Protein AF-A0A182PSW9-F1 (afdb_monomer)

InterPro domains:
  IPR003228 Transcription initiation factor TFIID subunit 12 domain [PF03847] (53-120)
  IPR003228 Transcription initiation factor TFIID subunit 12 domain [cd07981] (50-122)
  IPR009072 Histone-fold [G3DSA:1.10.20.10] (47-122)
  IPR009072 Histone-fold [SSF47113] (50-122)
  IPR037794 Transcription initiation factor TFIID subunit 12 [PTHR12264] (3-152)

Organism: NCBI:txid199890

Solvent-accessible surface area (backbone atoms only — not comparable to full-atom values): 10752 Å² total; per-residue (Å²): 143,83,89,80,89,90,83,88,88,91,87,82,88,83,87,88,86,83,85,88,86,88,83,91,79,90,87,89,82,84,88,87,90,80,89,81,91,84,75,93,84,73,94,78,69,80,80,82,70,66,86,68,49,74,71,58,52,54,52,54,44,41,76,75,40,76,86,69,80,81,53,72,72,54,51,53,50,52,45,50,53,51,52,54,50,50,53,53,47,53,52,51,14,48,52,46,18,51,74,73,72,40,99,57,75,50,72,67,30,44,49,52,47,34,43,72,76,66,69,44,81,64,87,95,58,74,92,73,86,87,75,78,86,66,70,74,80,74,47,71,68,56,53,52,52,53,52,52,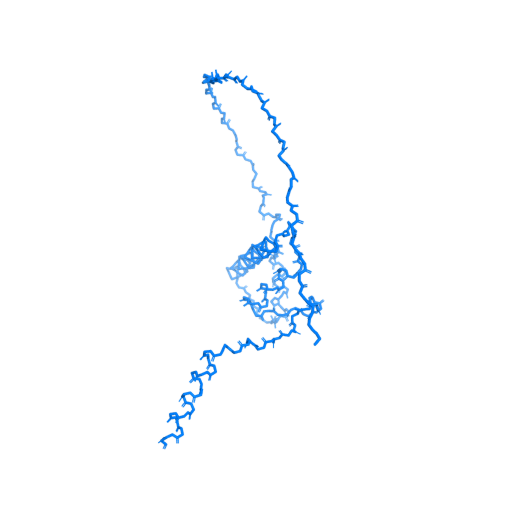52,54,53,56,62,73,74,109

pLDDT: mean 73.69, std 23.01, range [34.03, 96.94]

Secondary structure (DSSP, 8-state):
--------------------------------------------STTSS-SS-HHHHHHHHHHH-TT----HHHHHHHHHHHHHHHHHHHHHHHHHHHHTT-SS--HHHHHHHHHHHS----TTS--SS----------HHHHHHHHHHHHHHTT-

Foldseek 3Di:
DDDDDDDDDDDDDDDDDDDDDDDDDDDDDDDDDDDDDDDDDDPDDPPPPQPDDLVNVLVVVCVVPVPDDDDPVVSVVVSVVVSVVVVVLVVQQCVVCVVVVHNDRDQVSSQVCCCPPVVDHDPPPCPPDDDDPPPPPQDPVNVVVVVVVVVVVVVD

Sequence (156 aa):
MASPSQSSPATAVTANAVGGSSGTKVSTGGSSSAGTTSSSGGSGTDSATQLLTKPRLQELVREIDPTEQLDEEVEELLLQIADDFVENTVNAACLLAKHRKVPKVEVRDVQLHLERNWNMWIPGFGTDELRPYKRATVTEAHKQRLALIRKAIKKY

Nearest PDB structures (foldseek):
  7edx-assembly1_l  TM=8.316E-01  e=2.667E-11  Homo sapiens
  1h3o-assembly2_D  TM=9.848E-01  e=3.994E-08  Homo sapiens
  8xjv-assembly1_v  TM=7.157E-01  e=1.213E-02  Xenopus laevis
  8yti-assembly1_K  TM=7.800E-01  e=4.234E-02  Homo sapiens
  7pj1-assembly1_B  TM=4.875E-01  e=8.338E-03  Drosophila melanogaster

Mean predicted aligned error: 18.35 Å

Structure (mmCIF, N/CA/C/O backbone):
data_AF-A0A182PSW9-F1
#
_entry.id   AF-A0A182PSW9-F1
#
loop_
_atom_site.group_PDB
_atom_site.id
_atom_site.type_symbol
_atom_site.label_atom_id
_atom_site.label_alt_id
_atom_site.label_comp_id
_atom_site.label_asym_id
_atom_site.label_entity_id
_atom_site.label_seq_id
_atom_site.pdbx_PDB_ins_code
_atom_site.Cartn_x
_atom_site.Cartn_y
_atom_site.Cartn_z
_atom_site.occupancy
_atom_site.B_iso_or_equiv
_atom_site.auth_seq_id
_atom_site.auth_comp_id
_atom_site.auth_asym_id
_atom_site.auth_atom_id
_atom_site.pdbx_PDB_model_num
ATOM 1 N N . MET A 1 1 ? 45.448 -28.411 -43.962 1.00 48.31 1 MET A N 1
ATOM 2 C CA . MET A 1 1 ? 44.632 -27.681 -44.954 1.00 48.31 1 MET A CA 1
ATOM 3 C C . MET A 1 1 ? 44.164 -26.401 -44.280 1.00 48.31 1 MET A C 1
ATOM 5 O O . MET A 1 1 ? 43.136 -26.400 -43.622 1.00 48.31 1 MET A O 1
ATOM 9 N N . ALA A 1 2 ? 45.012 -25.375 -44.307 1.00 41.59 2 ALA A N 1
ATOM 10 C CA . ALA A 1 2 ? 44.784 -24.078 -43.680 1.00 41.59 2 ALA A CA 1
ATOM 11 C C . ALA A 1 2 ? 45.055 -23.018 -44.751 1.00 41.59 2 ALA A C 1
ATOM 13 O O . ALA A 1 2 ? 46.139 -23.016 -45.333 1.00 41.59 2 ALA A O 1
ATOM 14 N N . SER A 1 3 ? 44.063 -22.179 -45.034 1.00 56.81 3 SER A N 1
ATOM 15 C CA . SER A 1 3 ? 44.170 -21.059 -45.973 1.00 56.81 3 SER A CA 1
ATOM 16 C C . SER A 1 3 ? 44.406 -19.760 -45.197 1.00 56.81 3 SER A C 1
ATOM 18 O O . SER A 1 3 ? 43.649 -19.489 -44.263 1.00 56.81 3 SER A O 1
ATOM 20 N N . PRO A 1 4 ? 45.409 -18.944 -45.567 1.00 57.56 4 PRO A N 1
ATOM 21 C CA . PRO A 1 4 ? 45.551 -17.565 -45.107 1.00 57.56 4 PRO A CA 1
ATOM 22 C C . PRO A 1 4 ? 45.353 -16.534 -46.242 1.00 57.56 4 PRO A C 1
ATOM 24 O O . PRO A 1 4 ? 45.399 -16.887 -47.420 1.00 57.56 4 PRO A O 1
ATOM 27 N N . SER A 1 5 ? 45.268 -15.250 -45.847 1.00 47.19 5 SER A N 1
ATOM 28 C CA . SER A 1 5 ? 45.390 -13.999 -46.644 1.00 47.19 5 SER A CA 1
ATOM 29 C C . SER A 1 5 ? 44.123 -13.568 -47.428 1.00 47.19 5 SER A C 1
ATOM 31 O O . SER A 1 5 ? 43.419 -14.416 -47.953 1.00 47.19 5 SER A O 1
ATOM 33 N N . GLN A 1 6 ? 43.691 -12.297 -47.510 1.00 51.03 6 GLN A N 1
ATOM 34 C CA . GLN A 1 6 ? 44.403 -11.013 -47.632 1.00 51.03 6 GLN A CA 1
ATOM 35 C C . GLN A 1 6 ? 43.590 -9.798 -47.111 1.00 51.03 6 GLN A C 1
ATOM 37 O O . GLN A 1 6 ? 42.405 -9.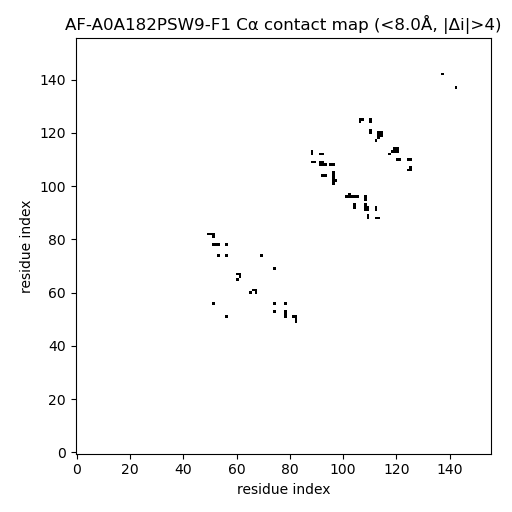886 -46.803 1.00 51.03 6 GLN A O 1
ATOM 42 N N . SER A 1 7 ? 44.286 -8.663 -47.037 1.00 49.28 7 SER A N 1
ATOM 43 C CA . SER A 1 7 ? 43.971 -7.355 -46.449 1.00 49.28 7 SER A CA 1
ATOM 44 C C . SER A 1 7 ? 43.750 -6.219 -47.476 1.00 49.28 7 SER A C 1
ATOM 46 O O . SER A 1 7 ? 44.320 -6.286 -48.563 1.00 49.28 7 SER A O 1
ATOM 48 N N . SER A 1 8 ? 43.102 -5.124 -47.013 1.00 44.84 8 SER A N 1
ATOM 49 C CA . SER A 1 8 ? 43.182 -3.694 -47.456 1.00 44.84 8 SER A CA 1
ATOM 50 C C . SER A 1 8 ? 42.263 -3.206 -48.606 1.00 44.84 8 SER A C 1
ATOM 52 O O . SER A 1 8 ? 41.811 -4.050 -49.375 1.00 44.84 8 SER A O 1
ATOM 54 N N . PRO A 1 9 ? 42.035 -1.873 -48.822 1.00 53.41 9 PRO A N 1
ATOM 55 C CA . PRO A 1 9 ? 42.355 -0.650 -48.042 1.00 53.41 9 PRO A CA 1
ATOM 56 C C . PRO A 1 9 ? 41.179 0.371 -47.875 1.00 53.41 9 PRO A C 1
ATOM 58 O O . PRO A 1 9 ? 40.050 0.150 -48.302 1.00 53.41 9 PRO A O 1
ATOM 61 N N . ALA A 1 10 ? 41.491 1.511 -47.240 1.00 44.88 10 ALA A N 1
ATOM 62 C CA . ALA A 1 10 ? 40.655 2.684 -46.950 1.00 44.88 10 ALA A CA 1
ATOM 63 C C . ALA A 1 10 ? 40.582 3.745 -48.077 1.00 44.88 10 ALA A C 1
ATOM 65 O O . ALA A 1 10 ? 41.504 3.856 -48.882 1.00 44.88 10 ALA A O 1
ATOM 66 N N . THR A 1 11 ? 39.531 4.583 -48.073 1.00 41.97 11 THR A N 1
ATOM 67 C CA . THR A 1 11 ? 39.411 5.972 -48.614 1.00 41.97 11 THR A CA 1
ATOM 68 C C . THR A 1 11 ? 37.965 6.453 -48.331 1.00 41.97 11 THR A C 1
ATOM 70 O O . THR A 1 11 ? 37.082 5.616 -48.224 1.00 41.97 11 THR A O 1
ATOM 73 N N . ALA A 1 12 ? 37.575 7.717 -48.147 1.00 43.22 12 ALA A N 1
ATOM 74 C CA . ALA A 1 12 ? 38.214 9.018 -48.260 1.00 43.22 12 ALA A CA 1
ATOM 75 C C . ALA A 1 12 ? 37.461 10.056 -47.390 1.00 43.22 12 ALA A C 1
ATOM 77 O O . ALA A 1 12 ? 36.311 9.875 -46.995 1.00 43.22 12 ALA A O 1
ATOM 78 N N . VAL A 1 13 ? 38.166 11.154 -47.137 1.00 42.97 13 VAL A N 1
ATOM 79 C CA . VAL A 1 13 ? 37.775 12.406 -46.478 1.00 42.97 13 VAL A CA 1
ATOM 80 C C . VAL A 1 13 ? 36.728 13.179 -47.294 1.00 42.97 13 VAL A C 1
ATOM 82 O O . VAL A 1 13 ? 36.801 13.207 -48.518 1.00 42.97 13 VAL A O 1
ATOM 85 N N . THR A 1 14 ? 35.832 13.921 -46.636 1.00 44.06 14 THR A N 1
ATOM 86 C CA . THR A 1 14 ? 35.290 15.173 -47.199 1.00 44.06 14 THR A CA 1
ATOM 87 C C . THR A 1 14 ? 35.094 16.196 -46.083 1.00 44.06 14 THR A C 1
ATOM 89 O O . THR A 1 14 ? 34.387 15.959 -45.108 1.00 44.06 14 THR A O 1
ATOM 92 N N . ALA A 1 15 ? 35.780 17.324 -46.241 1.00 40.41 15 ALA A N 1
ATOM 93 C CA . ALA A 1 15 ? 35.641 18.537 -45.458 1.00 40.41 15 ALA A CA 1
ATOM 94 C C . ALA A 1 15 ? 34.547 19.426 -46.065 1.00 40.41 15 ALA A C 1
ATOM 96 O O . ALA A 1 15 ? 34.389 19.443 -47.284 1.00 40.41 15 ALA A O 1
ATOM 97 N N . ASN A 1 16 ? 33.885 20.243 -45.245 1.00 45.59 16 ASN A N 1
ATOM 98 C CA . ASN A 1 16 ? 33.504 21.579 -45.691 1.00 45.59 16 ASN A CA 1
ATOM 99 C C . ASN A 1 16 ? 33.454 22.562 -44.514 1.00 45.59 16 ASN A C 1
ATOM 101 O O . ASN A 1 16 ? 32.940 22.249 -43.442 1.00 45.59 16 ASN A O 1
ATOM 105 N N . ALA A 1 17 ? 34.026 23.739 -44.745 1.00 40.22 17 ALA A N 1
ATOM 106 C CA . ALA A 1 17 ? 34.121 24.871 -43.835 1.00 40.22 17 ALA A CA 1
ATOM 107 C C . ALA A 1 17 ? 33.144 25.980 -44.268 1.00 40.22 17 ALA A C 1
ATOM 109 O O . ALA A 1 17 ? 32.851 26.080 -45.455 1.00 40.22 17 ALA A O 1
ATOM 110 N N . VAL A 1 18 ? 32.707 26.839 -43.333 1.00 37.62 18 VAL A N 1
ATOM 111 C CA . VAL A 1 18 ? 32.986 28.300 -43.305 1.00 37.62 18 VAL A CA 1
ATOM 112 C C . VAL A 1 18 ? 31.929 29.102 -42.512 1.00 37.62 18 VAL A C 1
ATOM 114 O O . VAL A 1 18 ? 30.736 28.884 -42.683 1.00 37.62 18 VAL A O 1
ATOM 117 N N . GLY A 1 19 ? 32.416 30.067 -41.709 1.00 34.03 19 GLY A N 1
ATOM 118 C CA . GLY A 1 19 ? 31.777 31.349 -41.330 1.00 34.03 19 GLY A CA 1
ATOM 119 C C . GLY A 1 19 ? 30.643 31.285 -40.292 1.00 34.03 19 GLY A C 1
ATOM 120 O O . GLY A 1 19 ? 29.658 30.602 -40.501 1.00 34.03 19 GLY A O 1
ATOM 121 N N . GLY A 1 20 ? 30.651 31.951 -39.134 1.00 34.56 20 GLY A N 1
ATOM 122 C CA . GLY A 1 20 ? 31.329 33.170 -38.693 1.00 34.56 20 GLY A CA 1
ATOM 123 C C . GLY A 1 20 ? 30.301 34.299 -38.529 1.00 34.56 20 GLY A C 1
ATOM 124 O O . GLY A 1 20 ? 29.842 34.814 -39.537 1.00 34.56 20 GLY A O 1
ATOM 125 N N . SER A 1 21 ? 29.939 34.679 -37.294 1.00 39.44 21 SER A N 1
ATOM 126 C CA . SER A 1 21 ? 29.786 36.083 -36.861 1.00 39.44 21 SER A CA 1
ATOM 127 C C . SER A 1 21 ? 29.315 36.200 -35.402 1.00 39.44 21 SER A C 1
ATOM 129 O O . SER A 1 21 ? 28.401 35.524 -34.940 1.00 39.44 21 SER A O 1
ATOM 131 N N . SER A 1 22 ? 29.995 37.114 -34.722 1.00 39.62 22 SER A N 1
ATOM 132 C CA . SER A 1 22 ? 29.761 37.798 -33.451 1.00 39.62 22 SER A CA 1
ATOM 133 C C . SER A 1 22 ? 28.364 38.396 -33.235 1.00 39.62 22 SER A C 1
ATOM 135 O O . SER A 1 22 ? 27.751 38.898 -34.174 1.00 39.62 22 SER A O 1
ATOM 137 N N . GLY A 1 23 ? 27.944 38.507 -31.966 1.00 35.84 23 GLY A N 1
ATOM 138 C CA . GLY A 1 23 ? 26.825 39.372 -31.576 1.00 35.84 23 GLY A CA 1
ATOM 139 C C . GLY A 1 23 ? 26.354 39.213 -30.129 1.00 35.84 23 GLY A C 1
ATOM 140 O O . GLY A 1 23 ? 25.313 38.622 -29.874 1.00 35.84 23 GLY A O 1
ATOM 141 N N . THR A 1 24 ? 27.102 39.761 -29.174 1.00 38.50 24 THR A N 1
ATOM 142 C CA . THR A 1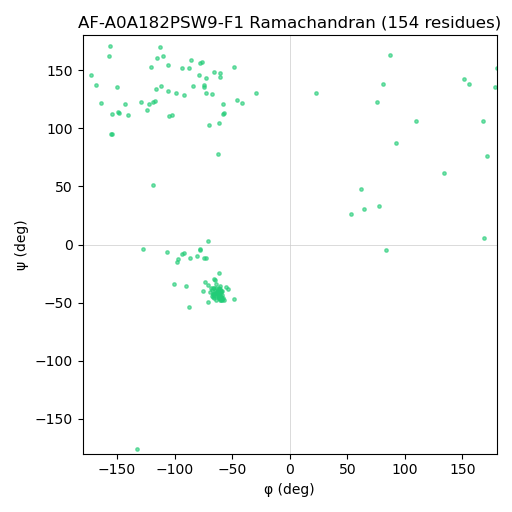 24 ? 26.643 40.041 -27.807 1.00 38.50 24 THR A CA 1
ATOM 143 C C . THR A 1 24 ? 25.578 41.143 -27.816 1.00 38.50 24 THR A C 1
ATOM 145 O O . THR A 1 24 ? 25.848 42.219 -28.339 1.00 38.50 24 THR A O 1
ATOM 148 N N . LYS A 1 25 ? 24.419 40.935 -27.167 1.00 39.78 25 LYS A N 1
ATOM 149 C CA . LYS A 1 25 ? 23.638 42.011 -26.522 1.00 39.78 25 LYS A CA 1
ATOM 150 C C . LYS A 1 25 ? 22.881 41.505 -25.292 1.00 39.78 25 LYS A C 1
ATOM 152 O O . LYS A 1 25 ? 21.952 40.714 -25.380 1.00 39.78 25 LYS A O 1
ATOM 157 N N . VAL A 1 26 ? 23.318 42.021 -24.147 1.00 36.75 26 VAL A N 1
ATOM 158 C CA . VAL A 1 26 ? 22.622 42.043 -22.858 1.00 36.75 26 VAL A CA 1
ATOM 159 C C . VAL A 1 26 ? 21.510 43.088 -22.932 1.00 36.75 26 VAL A C 1
ATOM 161 O O . VAL A 1 26 ? 21.726 44.190 -23.440 1.00 36.75 26 VAL A O 1
ATOM 164 N N . SER A 1 27 ? 20.319 42.756 -22.439 1.00 42.84 27 SER A N 1
ATOM 165 C CA . SER A 1 27 ? 19.202 43.690 -22.271 1.00 42.84 27 SER A CA 1
ATOM 166 C C . SER A 1 27 ? 18.269 43.187 -21.172 1.00 42.84 27 SER A C 1
ATOM 168 O O . SER A 1 27 ? 17.373 42.402 -21.455 1.00 42.84 27 SER A O 1
ATOM 170 N N . THR A 1 28 ? 18.447 43.664 -19.937 1.00 36.41 28 THR A N 1
ATOM 171 C CA . THR A 1 28 ? 17.349 43.698 -18.959 1.00 36.41 28 THR A CA 1
ATOM 172 C C . THR A 1 28 ? 17.608 44.796 -17.934 1.00 36.41 28 THR A C 1
ATOM 174 O O . THR A 1 28 ? 18.559 44.728 -17.160 1.00 36.41 28 THR A O 1
ATOM 177 N N . GLY A 1 29 ? 16.771 45.831 -17.959 1.00 36.69 29 GLY A N 1
ATOM 178 C CA . GLY A 1 29 ? 16.703 46.873 -16.942 1.00 36.69 29 GLY A CA 1
ATOM 179 C C . GLY A 1 29 ? 15.309 46.921 -16.316 1.00 36.69 29 GLY A C 1
ATOM 180 O O . GLY A 1 29 ? 14.333 46.587 -16.978 1.00 36.69 29 GLY A O 1
ATOM 181 N N . GLY A 1 30 ? 15.252 47.383 -15.062 1.00 34.88 30 GLY A N 1
ATOM 182 C CA . GLY A 1 30 ? 14.150 48.206 -14.544 1.00 34.88 30 GLY A CA 1
ATOM 183 C C . GLY A 1 30 ? 12.965 47.526 -13.845 1.00 34.88 30 GLY A C 1
ATOM 184 O O . GLY A 1 30 ? 11.937 47.295 -14.461 1.00 34.88 30 GLY A O 1
ATOM 185 N N . SER A 1 31 ? 13.106 47.322 -12.530 1.00 42.81 31 SER A N 1
ATOM 186 C CA . SER A 1 31 ? 12.163 47.663 -11.434 1.00 42.81 31 SER A CA 1
ATOM 187 C C . SER A 1 31 ? 10.655 47.849 -11.700 1.00 42.81 31 SER A C 1
ATOM 189 O O . SER A 1 31 ? 10.275 48.766 -12.425 1.00 42.81 31 SER A O 1
ATOM 191 N N . SER A 1 32 ? 9.799 47.188 -10.903 1.00 38.34 32 SER A N 1
ATOM 192 C CA . SER A 1 32 ? 8.733 47.860 -10.117 1.00 38.34 32 SER A CA 1
ATOM 193 C C . SER A 1 32 ? 8.069 46.943 -9.076 1.00 38.34 32 SER A C 1
ATOM 195 O O . SER A 1 32 ? 7.758 45.783 -9.317 1.00 38.34 32 SER A O 1
ATOM 197 N N . SER A 1 33 ? 7.866 47.531 -7.903 1.00 45.97 33 SER A N 1
ATOM 198 C CA . SER A 1 33 ? 7.096 47.094 -6.742 1.00 45.97 33 SER A CA 1
ATOM 199 C C . SER A 1 33 ? 5.581 47.182 -6.957 1.00 45.97 33 SER A C 1
ATOM 201 O O . SER A 1 33 ? 5.119 48.203 -7.462 1.00 45.97 33 SER A O 1
ATOM 203 N N . ALA A 1 34 ? 4.809 46.229 -6.428 1.00 38.66 34 ALA A N 1
ATOM 204 C CA . ALA A 1 34 ? 3.455 46.477 -5.919 1.00 38.66 34 ALA A CA 1
ATOM 205 C C . ALA A 1 34 ? 3.005 45.309 -5.031 1.00 38.66 34 ALA A C 1
ATOM 207 O O . ALA A 1 34 ? 2.970 44.162 -5.467 1.00 38.66 34 ALA A O 1
ATOM 208 N N . GLY A 1 35 ? 2.680 45.614 -3.774 1.00 44.03 35 GLY A N 1
ATOM 209 C CA . GLY A 1 35 ? 1.980 44.694 -2.889 1.00 44.03 35 GLY A CA 1
ATOM 210 C C . GLY A 1 35 ? 0.496 44.608 -3.236 1.00 44.03 35 GLY A C 1
ATOM 211 O O . GLY A 1 35 ? -0.087 45.535 -3.800 1.00 44.03 35 GLY A O 1
ATOM 212 N N . THR A 1 36 ? -0.137 43.505 -2.850 1.00 38.59 36 THR A N 1
ATOM 213 C CA . THR A 1 36 ? -1.587 43.456 -2.658 1.00 38.59 36 THR A CA 1
ATOM 214 C C . THR A 1 36 ? -1.897 42.445 -1.563 1.00 38.59 36 THR A C 1
ATOM 216 O O . THR A 1 36 ? -1.615 41.257 -1.672 1.00 38.59 36 THR A O 1
ATOM 219 N N . THR A 1 37 ? -2.423 42.974 -0.468 1.00 45.94 37 THR A N 1
ATOM 220 C CA . THR A 1 37 ? -3.087 42.280 0.630 1.00 45.94 37 THR A CA 1
ATOM 221 C C . THR A 1 37 ? -4.481 41.839 0.201 1.00 45.94 37 THR A C 1
ATOM 223 O O . THR A 1 37 ? -5.195 42.640 -0.399 1.00 45.94 37 THR A O 1
ATOM 226 N N . SER A 1 38 ? -4.875 40.619 0.560 1.00 41.16 38 SER A N 1
ATOM 227 C CA . SER A 1 38 ? -6.244 40.087 0.754 1.00 41.16 38 SER A CA 1
ATOM 228 C C . SER A 1 38 ? -6.179 38.588 0.452 1.00 41.16 38 SER A C 1
ATOM 230 O O . SER A 1 38 ? -5.447 38.169 -0.430 1.00 41.16 38 SER A O 1
ATOM 232 N N . SER A 1 39 ? -6.855 37.679 1.129 1.00 38.41 39 SER A N 1
ATOM 233 C CA . SER A 1 39 ? -7.742 37.712 2.282 1.00 38.41 39 SER A CA 1
ATOM 234 C C . SER A 1 39 ? -7.992 36.241 2.610 1.00 38.41 39 SER A C 1
ATOM 236 O O . SER A 1 39 ? -8.066 35.406 1.713 1.00 38.41 39 SER A O 1
ATOM 238 N N . SER A 1 40 ? -8.136 35.955 3.896 1.00 52.88 40 SER A N 1
ATOM 239 C CA . SER A 1 40 ? -8.792 34.773 4.456 1.00 52.88 40 SER A CA 1
ATOM 240 C C . SER A 1 40 ? -9.914 34.190 3.582 1.00 52.88 40 SER A C 1
ATOM 242 O O . SER A 1 40 ? -10.849 34.910 3.229 1.00 52.88 40 SER A O 1
ATOM 244 N N . GLY A 1 41 ? -9.876 32.878 3.343 1.00 40.44 41 GLY A N 1
ATOM 245 C CA . GLY A 1 41 ? -11.022 32.130 2.830 1.00 40.44 41 GLY A CA 1
ATOM 246 C C . GLY A 1 41 ? -10.658 30.726 2.359 1.00 40.44 41 GLY A C 1
ATOM 247 O O . GLY A 1 41 ? -10.081 30.579 1.289 1.00 40.44 41 GLY A O 1
ATOM 248 N N . GLY A 1 42 ? -11.044 29.709 3.135 1.00 43.72 42 GLY A N 1
ATOM 249 C CA . GLY A 1 42 ? -11.155 28.338 2.631 1.00 43.72 42 GLY A CA 1
ATOM 250 C C . GLY A 1 42 ? -10.548 27.255 3.515 1.00 43.72 42 GLY A C 1
ATOM 251 O O . GLY A 1 42 ? -9.662 26.536 3.074 1.00 43.72 42 GLY A O 1
ATOM 252 N N . SER A 1 43 ? -11.061 27.096 4.737 1.00 51.25 43 SER A N 1
ATOM 253 C CA . SER A 1 43 ? -11.131 25.764 5.350 1.00 51.25 43 SER A CA 1
ATOM 254 C C . SER A 1 43 ? -11.964 24.889 4.403 1.00 51.25 43 SER A C 1
ATOM 256 O O . SER A 1 43 ? -13.128 25.205 4.155 1.00 51.25 43 SER A O 1
ATOM 258 N N . GLY A 1 44 ? -11.347 23.889 3.770 1.00 43.84 44 GLY A N 1
ATOM 259 C CA . GLY A 1 44 ? -12.039 23.062 2.775 1.00 43.84 44 GLY A CA 1
ATOM 260 C C . GLY A 1 44 ? -11.187 22.127 1.914 1.00 43.84 44 GLY A C 1
ATOM 261 O O . GLY A 1 44 ? -11.739 21.508 1.010 1.00 43.84 44 GLY A O 1
ATOM 262 N N . THR A 1 45 ? -9.878 21.995 2.149 1.00 44.59 45 THR A N 1
ATOM 263 C CA . THR A 1 45 ? -9.030 21.047 1.395 1.00 44.59 45 THR A CA 1
ATOM 264 C C . THR A 1 45 ? -8.791 19.713 2.098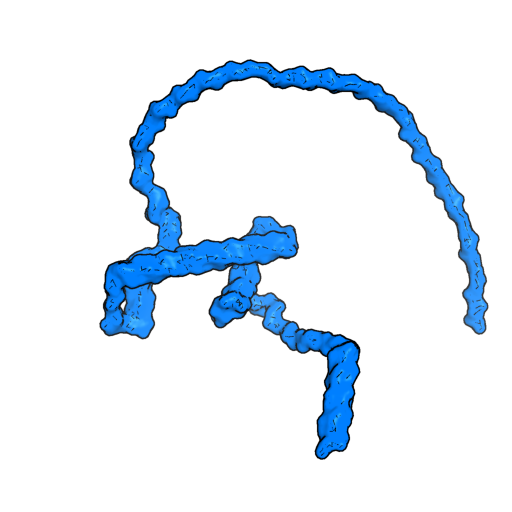 1.00 44.59 45 THR A C 1
ATOM 266 O O . THR A 1 45 ? -8.358 18.772 1.442 1.00 44.59 45 THR A O 1
ATOM 269 N N . ASP A 1 46 ? -9.126 19.580 3.382 1.00 50.00 46 ASP A N 1
ATOM 270 C CA . ASP A 1 46 ? -8.714 18.407 4.173 1.00 50.00 46 ASP A CA 1
ATOM 271 C C . ASP A 1 46 ? -9.589 17.161 3.946 1.00 50.00 46 ASP A C 1
ATOM 273 O O . ASP A 1 46 ? -9.241 16.063 4.363 1.00 50.00 46 ASP A O 1
ATOM 277 N N . SER A 1 47 ? -10.716 17.289 3.239 1.00 50.56 47 SER A N 1
ATOM 278 C CA . SER A 1 47 ? -11.641 16.167 2.999 1.00 50.56 47 SER A CA 1
ATOM 279 C C . SER A 1 47 ? -11.406 15.416 1.684 1.00 50.56 47 SER A C 1
ATOM 281 O O . SER A 1 47 ? -12.048 14.396 1.450 1.00 50.56 47 SER A O 1
ATOM 283 N N . ALA A 1 48 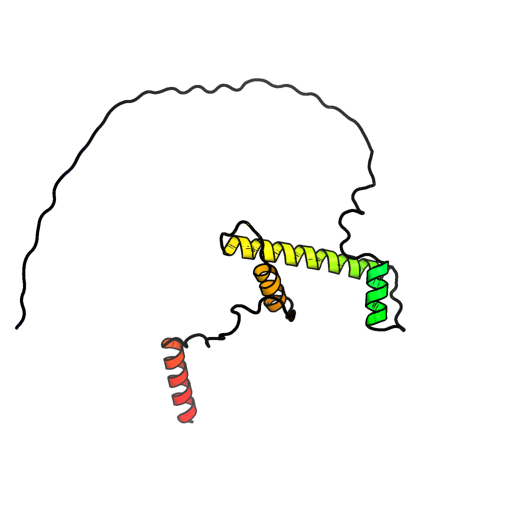? -10.527 15.899 0.800 1.00 52.78 48 ALA A N 1
ATOM 284 C CA . ALA A 1 48 ? -10.359 15.321 -0.539 1.00 52.78 48 ALA A CA 1
ATOM 285 C C . ALA A 1 48 ? -9.279 14.225 -0.628 1.00 52.78 48 ALA A C 1
ATOM 287 O O . ALA A 1 48 ? -9.156 13.586 -1.673 1.00 52.78 48 ALA A O 1
ATOM 288 N N . THR A 1 49 ? -8.504 13.994 0.436 1.00 59.75 49 THR A N 1
ATOM 289 C CA . THR A 1 49 ? -7.334 13.095 0.405 1.00 59.75 49 THR A CA 1
ATOM 290 C C . THR A 1 49 ? -7.324 12.019 1.480 1.00 59.75 49 THR A C 1
ATOM 292 O O . THR A 1 49 ? -6.428 11.184 1.451 1.00 59.75 49 THR A O 1
ATOM 295 N N . GLN A 1 50 ? -8.290 11.996 2.401 1.00 70.44 50 GLN A N 1
ATOM 296 C CA . GLN A 1 50 ? -8.335 10.966 3.435 1.00 70.44 50 GLN A CA 1
ATOM 297 C C . GLN A 1 50 ? -8.702 9.611 2.804 1.00 70.44 50 GLN A C 1
ATOM 299 O O . GLN A 1 50 ? -9.855 9.365 2.445 1.00 70.44 50 GLN A O 1
ATOM 304 N N . LEU A 1 51 ? -7.700 8.745 2.632 1.00 81.94 51 LEU A N 1
ATOM 305 C CA . LEU A 1 51 ? -7.839 7.462 1.934 1.00 81.94 51 LEU A CA 1
ATOM 306 C C . LEU A 1 51 ? -8.598 6.428 2.769 1.00 81.94 51 LEU A C 1
ATOM 308 O O . LEU A 1 51 ? -9.328 5.600 2.222 1.00 81.94 51 LEU A O 1
ATOM 312 N N . LEU A 1 52 ? -8.441 6.496 4.092 1.00 91.12 52 LEU A N 1
ATOM 313 C CA . LEU A 1 52 ? -9.146 5.667 5.060 1.00 91.12 52 LEU A CA 1
ATOM 314 C C . LEU A 1 52 ? -9.989 6.556 5.976 1.00 91.12 52 LEU A C 1
ATOM 316 O O . LEU A 1 52 ? -9.474 7.449 6.636 1.00 91.12 52 LEU A O 1
ATOM 320 N N . THR A 1 53 ? -11.298 6.320 6.027 1.00 92.88 53 THR A N 1
ATOM 321 C CA . THR A 1 53 ? -12.220 7.107 6.859 1.00 92.88 53 THR A CA 1
ATOM 322 C C . THR A 1 53 ? -12.423 6.455 8.230 1.00 92.88 53 THR A C 1
ATOM 324 O O . THR A 1 53 ? -12.366 5.227 8.338 1.00 92.88 53 THR A O 1
ATOM 327 N N . LYS A 1 54 ? -12.724 7.255 9.273 1.00 91.50 54 LYS A N 1
ATOM 328 C CA . LYS A 1 54 ? -13.039 6.746 10.631 1.00 91.50 54 LYS A CA 1
ATOM 329 C C . LYS A 1 54 ? -14.081 5.600 10.609 1.00 91.50 54 LYS A C 1
ATOM 331 O O . LYS A 1 54 ? -13.800 4.549 11.181 1.00 91.50 54 LYS A O 1
ATOM 336 N N . PRO A 1 55 ? -15.219 5.697 9.882 1.00 92.69 55 PRO A N 1
ATOM 337 C CA . PRO A 1 55 ? -16.188 4.600 9.812 1.00 92.69 55 PRO A CA 1
ATOM 338 C C . PRO A 1 55 ? -15.614 3.303 9.229 1.00 92.69 55 PRO A C 1
ATOM 340 O O . PRO A 1 55 ? -15.882 2.224 9.753 1.00 92.69 55 PRO A O 1
ATOM 343 N N . ARG A 1 56 ? -14.787 3.385 8.174 1.00 93.88 56 ARG A N 1
ATOM 344 C CA . ARG A 1 56 ? -14.190 2.185 7.573 1.00 93.88 56 ARG A CA 1
ATOM 345 C C . ARG A 1 56 ? -13.137 1.560 8.487 1.00 93.88 56 ARG A C 1
ATOM 347 O O . ARG A 1 56 ? -13.038 0.338 8.524 1.00 93.88 56 ARG A O 1
ATOM 354 N N . LEU A 1 57 ? -12.386 2.367 9.238 1.00 94.25 57 LEU A N 1
ATOM 355 C CA . LEU A 1 57 ? -11.469 1.862 10.262 1.00 94.25 57 LEU A CA 1
ATOM 356 C C . LEU A 1 57 ? -12.228 1.062 11.334 1.00 94.25 57 LEU A C 1
AT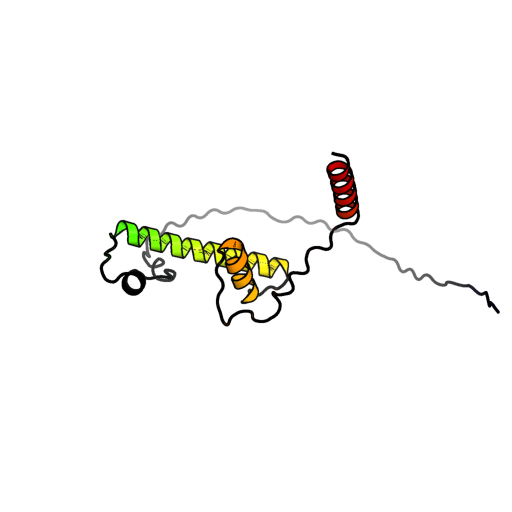OM 358 O O . LEU A 1 57 ? -11.827 -0.052 11.652 1.00 94.25 57 LEU A O 1
ATOM 362 N N . GLN A 1 58 ? -13.357 1.573 11.824 1.00 93.19 58 GLN A N 1
ATOM 363 C CA . GLN A 1 58 ? -14.182 0.873 12.817 1.00 93.19 58 GLN A CA 1
ATOM 364 C C . GLN A 1 58 ? -14.768 -0.442 12.285 1.00 93.19 58 GLN A C 1
ATOM 366 O O . GLN A 1 58 ? -14.838 -1.432 13.014 1.00 93.19 58 GLN A O 1
ATOM 371 N N . GLU A 1 59 ? -15.170 -0.482 11.012 1.00 94.00 59 GLU A N 1
ATOM 372 C CA . GLU A 1 59 ? -15.576 -1.730 10.356 1.00 94.00 59 GLU A CA 1
ATOM 373 C C . GLU A 1 59 ? -14.426 -2.742 10.304 1.00 94.00 59 GLU A C 1
ATOM 375 O O . GLU A 1 59 ? -14.626 -3.899 10.663 1.00 94.00 59 GLU A O 1
ATOM 380 N N . LEU A 1 60 ? -13.220 -2.306 9.925 1.00 94.62 60 LEU A N 1
ATOM 381 C CA . LEU A 1 60 ? -12.036 -3.169 9.875 1.00 94.62 60 LEU A CA 1
ATOM 382 C C . LEU A 1 60 ? -11.668 -3.727 11.254 1.00 94.62 60 LEU A C 1
ATOM 384 O O . LEU A 1 60 ? -11.353 -4.908 11.366 1.00 94.62 60 LEU A O 1
ATOM 388 N N . VAL A 1 61 ? -11.743 -2.910 12.307 1.00 94.44 61 VAL A N 1
ATOM 389 C CA . VAL A 1 61 ? -11.503 -3.369 13.684 1.00 94.44 61 VAL A CA 1
ATOM 390 C C . VAL A 1 61 ? -12.517 -4.442 14.065 1.00 94.44 61 VAL A C 1
ATOM 392 O O . VAL A 1 61 ? -12.122 -5.501 14.534 1.00 94.44 61 VAL A O 1
ATOM 395 N N . ARG A 1 62 ? -13.806 -4.236 13.768 1.00 93.88 62 ARG A N 1
ATOM 396 C CA . ARG A 1 62 ? -14.862 -5.223 14.053 1.00 93.88 62 ARG A CA 1
ATOM 397 C C . ARG A 1 62 ? -14.733 -6.522 13.261 1.00 93.88 62 ARG A C 1
ATOM 399 O O . ARG A 1 62 ? -15.171 -7.562 13.748 1.00 93.88 62 ARG A O 1
ATOM 406 N N . GLU A 1 63 ? -14.184 -6.468 12.047 1.00 95.12 63 GLU A N 1
ATOM 407 C CA . GLU A 1 63 ? -13.863 -7.660 11.252 1.00 95.12 63 GLU A CA 1
ATOM 408 C C . GLU A 1 63 ? -12.747 -8.499 11.912 1.00 95.12 63 GLU A C 1
ATOM 410 O O . GLU A 1 63 ? -12.735 -9.721 11.755 1.00 95.12 63 GLU A O 1
ATOM 415 N N . ILE A 1 64 ? -11.835 -7.865 12.661 1.00 93.81 64 ILE A N 1
ATOM 416 C CA . ILE A 1 64 ? -10.719 -8.517 13.368 1.00 93.81 64 ILE A CA 1
ATOM 417 C C . ILE A 1 64 ? -11.146 -8.976 14.768 1.00 93.81 64 ILE A C 1
ATOM 419 O O . ILE A 1 64 ? -10.993 -10.152 15.100 1.00 93.81 64 ILE A O 1
ATOM 423 N N . ASP A 1 65 ? -11.691 -8.060 15.571 1.00 93.69 65 ASP A N 1
ATOM 424 C CA . ASP A 1 65 ? -12.223 -8.310 16.908 1.00 93.69 65 ASP A CA 1
ATOM 425 C C . ASP A 1 65 ? -13.520 -7.501 17.131 1.00 93.69 65 ASP A C 1
ATOM 427 O O . ASP A 1 65 ? -13.495 -6.273 17.246 1.00 93.69 65 ASP A O 1
ATOM 431 N N . PRO A 1 66 ? -14.688 -8.159 17.229 1.00 92.44 66 PRO A N 1
ATOM 432 C CA . PRO A 1 66 ? -15.960 -7.473 17.439 1.00 92.44 66 PRO A CA 1
ATOM 433 C C . PRO A 1 66 ? -16.147 -6.918 18.862 1.00 92.44 66 PRO A C 1
ATOM 435 O O . PRO A 1 66 ? -17.117 -6.191 19.094 1.00 92.44 66 PRO A O 1
ATOM 438 N N . THR A 1 67 ? -15.291 -7.290 19.819 1.00 91.00 67 THR A N 1
ATOM 439 C CA . THR A 1 67 ? -15.396 -6.891 21.233 1.00 91.00 67 THR A CA 1
ATOM 440 C C . THR A 1 67 ? -14.509 -5.707 21.604 1.00 91.00 67 THR A C 1
ATOM 442 O O . THR A 1 67 ? -14.733 -5.084 22.643 1.00 91.00 67 THR A O 1
ATOM 445 N N . GLU A 1 68 ? -13.544 -5.369 20.754 1.00 90.06 68 GLU A N 1
ATOM 446 C CA . GLU A 1 68 ? -12.598 -4.282 20.975 1.00 90.06 68 GLU A CA 1
ATOM 447 C C . GLU A 1 68 ? -13.190 -2.924 20.546 1.00 90.06 68 GLU A C 1
ATOM 449 O O . GLU A 1 68 ? -13.831 -2.800 19.500 1.00 90.06 68 GLU A O 1
ATOM 454 N N . GLN A 1 69 ? -12.990 -1.891 21.370 1.00 88.50 69 GLN A N 1
ATOM 455 C CA . GLN A 1 69 ? -13.317 -0.496 21.054 1.00 88.50 69 GLN A CA 1
ATOM 456 C C . GLN A 1 69 ? -12.051 0.344 21.178 1.00 88.50 69 GLN A C 1
ATOM 458 O O . GLN A 1 69 ? -11.441 0.388 22.246 1.00 88.50 69 GLN A O 1
ATOM 463 N N . LEU A 1 70 ? -11.670 0.999 20.084 1.00 91.19 70 LEU A N 1
ATOM 464 C CA . LEU A 1 70 ? -10.548 1.926 20.069 1.00 91.19 70 LEU A CA 1
ATOM 465 C C . LEU A 1 70 ? -10.965 3.274 20.659 1.00 91.19 70 LEU A C 1
ATOM 467 O O . LEU A 1 70 ? -12.102 3.713 20.491 1.00 91.19 70 LEU A O 1
ATOM 471 N N . ASP A 1 71 ? -10.023 3.918 21.339 1.00 94.62 71 ASP A N 1
ATOM 472 C CA . ASP A 1 71 ? -10.174 5.304 21.773 1.00 94.62 71 ASP A CA 1
ATOM 473 C C . ASP A 1 71 ? -9.933 6.261 20.597 1.00 94.62 71 ASP A C 1
ATOM 475 O O . ASP A 1 71 ? -9.227 5.921 19.641 1.00 94.62 71 ASP A O 1
ATOM 479 N N . GLU A 1 72 ? -10.478 7.471 20.675 1.00 93.25 72 GLU A N 1
ATOM 480 C CA . GLU A 1 72 ? -10.440 8.439 19.574 1.00 93.25 72 GLU A CA 1
ATOM 481 C C . GLU A 1 72 ? -9.001 8.818 19.183 1.00 93.25 72 GLU A C 1
ATOM 483 O O . GLU A 1 72 ? -8.674 8.871 17.996 1.00 93.25 72 GLU A O 1
ATOM 488 N N . GLU A 1 73 ? -8.107 8.975 20.164 1.00 94.12 73 GLU A N 1
ATOM 489 C CA . GLU A 1 73 ? -6.685 9.264 19.920 1.00 94.12 73 GLU A CA 1
ATOM 490 C C . GLU A 1 73 ? -5.971 8.121 19.174 1.00 94.12 73 GLU A C 1
ATOM 492 O O . GLU A 1 73 ? -5.080 8.354 18.353 1.00 94.12 73 GLU A O 1
ATOM 497 N N . VAL A 1 74 ? -6.368 6.869 19.431 1.00 95.94 74 VAL A N 1
ATOM 498 C CA . VAL A 1 74 ? -5.780 5.690 18.776 1.00 95.94 74 VAL A CA 1
ATOM 499 C C . VAL A 1 74 ? -6.285 5.571 17.344 1.00 95.94 74 VAL A C 1
ATOM 501 O O . VAL A 1 74 ? -5.500 5.267 16.445 1.00 95.94 74 VAL A O 1
ATOM 504 N N . GLU A 1 75 ? -7.573 5.839 17.113 1.00 93.62 75 GLU A N 1
ATOM 505 C CA . GLU A 1 75 ? -8.127 5.893 15.760 1.00 93.62 75 GLU A CA 1
ATOM 506 C C . GLU A 1 75 ? -7.387 6.930 14.903 1.00 93.62 75 GLU A C 1
ATOM 508 O O . GLU A 1 75 ? -6.988 6.627 13.780 1.00 93.62 75 GLU A O 1
ATOM 513 N N . GLU A 1 76 ? -7.146 8.128 15.438 1.00 92.94 76 GLU A N 1
ATOM 514 C CA . GLU A 1 76 ? -6.424 9.194 14.733 1.00 92.94 76 GLU A CA 1
ATOM 515 C C . GLU A 1 76 ? -4.976 8.818 14.420 1.00 92.94 76 GLU A C 1
ATOM 517 O O . GLU A 1 76 ? -4.505 9.040 13.302 1.00 92.94 76 GLU A O 1
ATOM 522 N N . LEU A 1 77 ? -4.288 8.168 15.361 1.00 95.50 77 LEU A N 1
ATOM 523 C CA . LEU A 1 77 ? -2.939 7.660 15.131 1.00 95.50 77 LEU A CA 1
ATOM 524 C C . LEU A 1 77 ? -2.906 6.597 14.022 1.00 95.50 77 LEU A C 1
ATOM 526 O O . LEU A 1 77 ? -2.028 6.633 13.161 1.00 95.50 77 LEU A O 1
ATOM 530 N N . LEU A 1 78 ? -3.846 5.648 14.019 1.00 95.00 78 LEU A N 1
ATOM 531 C CA . LEU A 1 78 ? -3.909 4.602 12.993 1.00 95.00 78 LEU A CA 1
ATOM 532 C C . LEU A 1 78 ? -4.215 5.171 11.606 1.00 95.00 78 LEU A C 1
ATOM 534 O O . LEU A 1 78 ? -3.646 4.702 10.620 1.00 95.00 78 LEU A O 1
ATOM 538 N N . LEU A 1 79 ? -5.078 6.185 11.530 1.00 94.00 79 LEU A N 1
ATOM 539 C CA . LEU A 1 79 ? -5.350 6.904 10.288 1.00 94.00 79 LEU A CA 1
ATOM 540 C C . LEU A 1 79 ? -4.093 7.592 9.753 1.00 94.00 79 LEU A C 1
ATOM 542 O O . LEU A 1 79 ? -3.760 7.406 8.585 1.00 94.00 79 LEU A O 1
ATOM 546 N N . GLN A 1 80 ? -3.345 8.287 10.615 1.00 93.75 80 GLN A N 1
ATOM 547 C CA . GLN A 1 80 ? -2.079 8.908 10.223 1.00 93.75 80 GLN A CA 1
ATOM 548 C C . GLN A 1 80 ? -1.076 7.869 9.708 1.00 93.75 80 GLN A C 1
ATOM 550 O O . GLN A 1 80 ? -0.463 8.060 8.662 1.00 93.75 80 GLN A O 1
ATOM 555 N N . ILE A 1 81 ? -0.936 6.737 10.406 1.00 95.19 81 ILE A N 1
ATOM 556 C CA . ILE A 1 81 ? -0.044 5.650 9.977 1.00 95.19 81 ILE A CA 1
ATOM 557 C C . ILE A 1 81 ? -0.473 5.095 8.611 1.00 95.19 81 ILE A C 1
ATOM 559 O O . ILE A 1 81 ? 0.384 4.750 7.794 1.00 95.19 81 ILE A O 1
ATOM 563 N N . ALA A 1 82 ? -1.778 4.991 8.349 1.00 95.12 82 ALA A N 1
ATOM 564 C CA . ALA A 1 82 ? -2.291 4.526 7.064 1.00 95.12 82 ALA A CA 1
ATOM 565 C C . ALA A 1 82 ? -1.956 5.504 5.928 1.00 95.12 82 ALA A C 1
ATOM 567 O O . ALA A 1 82 ? -1.523 5.067 4.858 1.00 95.12 82 ALA A O 1
ATOM 568 N N . ASP A 1 83 ? -2.100 6.806 6.163 1.00 93.31 83 ASP A N 1
ATOM 569 C CA . ASP A 1 83 ? -1.745 7.830 5.182 1.00 93.31 83 ASP A CA 1
ATOM 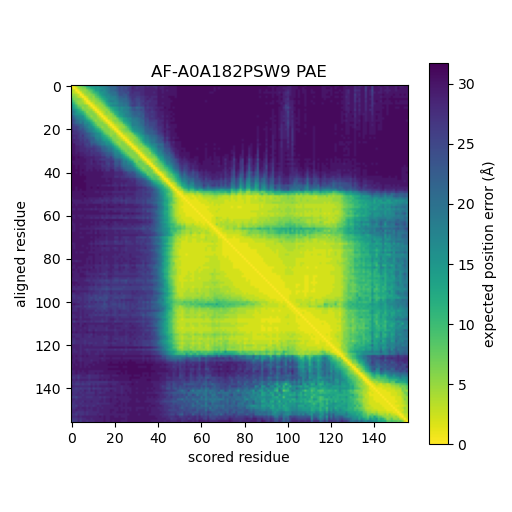570 C C . ASP A 1 83 ? -0.226 7.839 4.916 1.00 93.31 83 ASP A C 1
ATOM 572 O O . ASP A 1 83 ? 0.198 7.756 3.757 1.00 93.31 83 ASP A O 1
ATOM 576 N N . ASP A 1 84 ? 0.596 7.793 5.971 1.00 94.69 84 ASP A N 1
ATOM 577 C CA . ASP A 1 84 ? 2.060 7.695 5.872 1.00 94.69 84 ASP A CA 1
ATOM 578 C C . ASP A 1 84 ? 2.494 6.430 5.108 1.00 94.69 84 ASP A C 1
ATOM 580 O O . ASP A 1 84 ? 3.420 6.452 4.287 1.00 94.69 84 ASP A O 1
ATOM 584 N N . PHE A 1 85 ? 1.818 5.301 5.349 1.00 95.75 85 PHE A N 1
ATOM 585 C CA . PHE A 1 85 ? 2.059 4.044 4.641 1.00 95.75 85 PHE A CA 1
ATOM 586 C C . PHE A 1 85 ? 1.822 4.188 3.135 1.00 95.75 85 PHE A C 1
ATOM 588 O O . PHE A 1 85 ? 2.646 3.725 2.332 1.00 95.75 85 PHE A O 1
ATOM 595 N N . VAL A 1 86 ? 0.714 4.822 2.737 1.00 94.88 86 VAL A N 1
ATOM 596 C CA . VAL A 1 86 ? 0.403 5.020 1.319 1.00 94.88 86 VAL A CA 1
ATOM 597 C C . VAL A 1 86 ? 1.402 5.976 0.684 1.0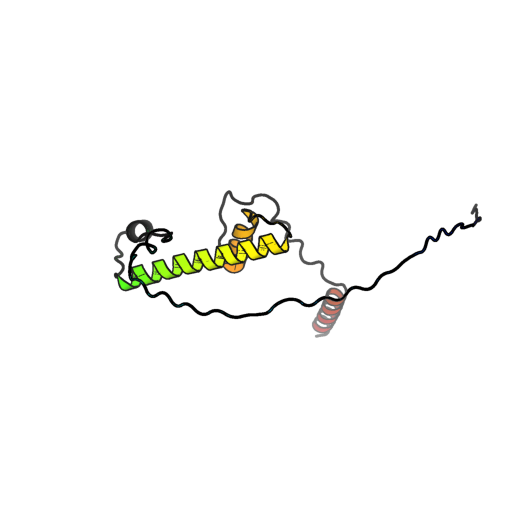0 94.88 86 VAL A C 1
ATOM 599 O O . VAL A 1 86 ? 1.919 5.664 -0.391 1.00 94.88 86 VAL A O 1
ATOM 602 N N . GLU A 1 87 ? 1.737 7.086 1.341 1.00 94.56 87 GLU A N 1
ATOM 603 C CA . GLU A 1 87 ? 2.719 8.037 0.822 1.00 94.56 87 GLU A CA 1
ATOM 604 C C . GLU A 1 87 ? 4.083 7.367 0.598 1.00 94.56 87 GLU A C 1
ATOM 606 O O . GLU A 1 87 ? 4.650 7.451 -0.499 1.00 94.56 87 GLU A O 1
ATOM 611 N N . ASN A 1 88 ? 4.581 6.611 1.580 1.00 96.19 88 ASN A N 1
ATOM 612 C CA . ASN A 1 88 ? 5.831 5.864 1.432 1.00 96.19 88 ASN A CA 1
ATOM 613 C C . ASN A 1 88 ? 5.763 4.831 0.301 1.00 96.19 88 ASN A C 1
ATOM 615 O O . ASN A 1 88 ? 6.700 4.722 -0.498 1.00 96.19 88 ASN A O 1
ATOM 619 N N . THR A 1 89 ? 4.657 4.094 0.202 1.00 96.56 89 THR A N 1
ATOM 620 C CA . THR A 1 89 ? 4.474 3.062 -0.825 1.00 96.56 89 THR A CA 1
ATOM 621 C C . THR A 1 89 ? 4.435 3.665 -2.227 1.00 96.56 89 THR A C 1
ATOM 623 O O . THR A 1 89 ? 5.103 3.167 -3.138 1.00 96.56 89 THR A O 1
ATOM 626 N N . VAL A 1 90 ? 3.700 4.763 -2.415 1.00 95.88 90 VAL A N 1
ATOM 627 C CA . VAL A 1 90 ? 3.592 5.463 -3.701 1.00 95.88 90 VAL A CA 1
ATOM 628 C C . VAL A 1 90 ? 4.930 6.084 -4.091 1.00 95.88 90 VAL A C 1
ATOM 630 O O . VAL A 1 90 ? 5.353 5.942 -5.242 1.00 95.88 90 VAL A O 1
ATOM 633 N N . ASN A 1 91 ? 5.644 6.701 -3.148 1.00 96.94 91 ASN A N 1
ATOM 634 C CA . ASN A 1 91 ? 6.972 7.258 -3.392 1.00 96.94 91 ASN A CA 1
ATOM 635 C C . ASN A 1 91 ? 7.963 6.172 -3.831 1.00 96.94 91 ASN A C 1
ATOM 637 O O . ASN A 1 91 ? 8.633 6.321 -4.859 1.00 96.94 91 ASN A O 1
ATOM 641 N N . ALA A 1 92 ? 8.012 5.043 -3.121 1.00 96.75 92 ALA A N 1
ATOM 642 C CA . ALA A 1 92 ? 8.860 3.915 -3.490 1.00 96.75 92 ALA A CA 1
ATOM 643 C C . ALA A 1 92 ? 8.492 3.339 -4.869 1.00 96.75 92 ALA A C 1
ATOM 645 O O . ALA A 1 92 ? 9.380 3.105 -5.695 1.00 96.75 92 ALA A O 1
ATOM 646 N N . ALA A 1 93 ? 7.200 3.179 -5.165 1.00 96.25 93 ALA A N 1
ATOM 647 C CA . ALA A 1 93 ? 6.733 2.708 -6.466 1.00 96.25 93 ALA A CA 1
ATOM 648 C C . ALA A 1 93 ? 7.120 3.671 -7.606 1.00 96.25 93 ALA A C 1
ATOM 650 O O . ALA A 1 93 ? 7.585 3.240 -8.663 1.00 96.25 93 ALA A O 1
ATOM 651 N N . CYS A 1 94 ? 7.025 4.985 -7.378 1.00 96.69 94 CYS A N 1
ATOM 652 C CA . CYS A 1 94 ? 7.492 5.999 -8.324 1.00 96.69 94 CYS A CA 1
ATOM 653 C C . CYS A 1 94 ? 9.006 5.912 -8.566 1.00 96.69 94 CYS A C 1
ATOM 655 O O . CYS A 1 94 ? 9.461 6.042 -9.706 1.00 96.69 94 CYS A O 1
ATOM 657 N N . LEU A 1 95 ? 9.801 5.681 -7.515 1.00 96.75 95 LEU A N 1
ATOM 658 C CA . LEU A 1 95 ? 11.248 5.485 -7.636 1.00 96.75 95 LEU A CA 1
ATOM 659 C C . LEU A 1 95 ? 11.585 4.226 -8.450 1.00 96.75 95 LEU A C 1
ATOM 661 O O . LEU A 1 95 ? 12.483 4.269 -9.295 1.00 96.75 95 LEU A O 1
ATOM 665 N N . LEU A 1 96 ? 10.850 3.129 -8.254 1.00 95.50 96 LEU A N 1
ATOM 666 C CA . LEU A 1 96 ? 11.026 1.885 -9.012 1.00 95.50 96 LEU A CA 1
ATOM 667 C C . LEU A 1 96 ? 10.659 2.050 -10.496 1.00 95.50 96 LEU A C 1
ATOM 669 O O . LEU A 1 96 ? 11.426 1.627 -11.369 1.00 95.50 96 LEU A O 1
ATOM 673 N N . ALA A 1 97 ? 9.562 2.749 -10.797 1.00 95.88 97 ALA A N 1
ATOM 674 C CA . ALA A 1 97 ? 9.178 3.072 -12.170 1.00 95.88 97 ALA A CA 1
ATOM 675 C C . ALA A 1 97 ? 10.266 3.904 -12.875 1.00 95.88 97 ALA A C 1
ATOM 677 O O . ALA A 1 97 ? 10.711 3.564 -13.981 1.00 95.88 97 ALA A O 1
ATOM 678 N N . LYS A 1 98 ? 10.785 4.934 -12.185 1.00 96.12 98 LYS A N 1
ATOM 679 C CA . LYS A 1 98 ? 11.919 5.749 -12.653 1.00 96.12 98 LYS A CA 1
ATOM 680 C C . LYS A 1 98 ? 13.181 4.913 -12.870 1.00 96.12 98 LYS A C 1
ATOM 682 O O . LYS A 1 98 ? 13.856 5.105 -13.880 1.00 96.12 98 LYS A O 1
ATOM 687 N N . HIS A 1 99 ? 13.486 3.956 -11.991 1.00 95.50 99 HIS A N 1
ATOM 688 C CA . HIS A 1 99 ? 14.645 3.066 -12.132 1.00 95.50 99 HIS A CA 1
ATOM 689 C C . HIS A 1 99 ? 14.583 2.220 -13.415 1.00 95.50 99 HIS A C 1
ATOM 691 O O . HIS A 1 99 ? 15.600 2.011 -14.079 1.00 95.50 99 HIS A O 1
ATOM 697 N N . ARG A 1 100 ? 13.385 1.794 -13.832 1.00 93.12 100 ARG A N 1
ATOM 698 C CA . ARG A 1 100 ? 13.185 1.113 -15.123 1.00 93.12 100 ARG A CA 1
ATOM 699 C C . ARG A 1 100 ? 13.165 2.045 -16.331 1.00 93.12 100 ARG A C 1
ATOM 701 O O . ARG A 1 100 ? 13.076 1.554 -17.454 1.00 93.12 100 ARG A O 1
ATOM 708 N N . LYS A 1 101 ? 13.255 3.362 -16.120 1.00 94.25 101 LYS A N 1
ATOM 709 C CA . LYS A 1 101 ? 13.152 4.400 -17.158 1.00 94.25 101 LYS A CA 1
ATOM 710 C C . LYS A 1 101 ? 11.765 4.447 -17.815 1.00 94.25 101 LYS A C 1
ATOM 712 O O . LYS A 1 101 ? 11.649 4.794 -18.987 1.00 94.25 101 LYS A O 1
ATOM 717 N N . VAL A 1 102 ? 10.718 4.096 -17.064 1.00 93.88 102 VAL A N 1
ATOM 718 C CA . VAL A 1 102 ? 9.321 4.162 -17.517 1.00 93.88 102 VAL A CA 1
ATOM 719 C C . VAL A 1 102 ? 8.642 5.356 -16.831 1.00 93.88 102 VAL A C 1
ATOM 721 O O . VAL A 1 102 ? 8.772 5.501 -15.617 1.00 93.88 102 VAL A O 1
ATOM 724 N N . PRO A 1 103 ? 7.918 6.224 -17.563 1.00 92.25 103 PRO A N 1
ATOM 725 C CA . PRO A 1 103 ? 7.271 7.406 -16.982 1.00 92.25 103 PRO A CA 1
ATOM 726 C C . PRO A 1 103 ? 5.966 7.090 -16.230 1.00 92.25 103 PRO A C 1
ATOM 728 O O . PRO A 1 103 ? 5.362 7.983 -15.647 1.00 92.25 103 PRO A O 1
ATOM 731 N N . LYS A 1 104 ? 5.513 5.833 -16.266 1.00 95.38 104 LYS A N 1
ATOM 732 C CA . LYS A 1 104 ? 4.260 5.358 -15.679 1.00 95.38 104 LYS A CA 1
ATOM 733 C C . LYS A 1 104 ? 4.548 4.342 -14.576 1.00 95.38 104 LYS A C 1
ATOM 735 O O . LYS A 1 104 ? 5.339 3.423 -14.785 1.00 95.38 104 LYS A O 1
ATOM 740 N N . VAL A 1 105 ? 3.873 4.500 -13.437 1.00 95.06 105 VAL A N 1
ATOM 741 C CA . VAL A 1 105 ? 3.869 3.513 -12.350 1.00 95.06 105 VAL A CA 1
ATOM 742 C C . VAL A 1 105 ? 3.024 2.317 -12.771 1.00 95.06 105 VAL A C 1
ATOM 744 O O . VAL A 1 105 ? 1.899 2.467 -13.251 1.00 95.06 105 VAL A O 1
ATOM 747 N N . GLU A 1 106 ? 3.580 1.125 -12.610 1.00 92.12 106 GLU A N 1
ATOM 748 C CA . GLU A 1 106 ? 2.923 -0.137 -12.923 1.00 92.12 106 GLU A CA 1
ATOM 749 C C . GLU A 1 106 ? 2.714 -0.957 -11.648 1.00 92.12 106 GLU A C 1
ATOM 751 O O . GLU A 1 106 ? 3.389 -0.763 -10.640 1.00 92.12 106 GLU A O 1
ATOM 756 N N . VAL A 1 107 ? 1.797 -1.925 -11.698 1.00 92.25 107 VAL A N 1
ATOM 757 C CA . VAL A 1 107 ? 1.439 -2.773 -10.543 1.00 92.25 107 VAL A CA 1
ATOM 758 C C . VAL A 1 107 ? 2.663 -3.476 -9.943 1.00 92.25 107 VAL A C 1
ATOM 760 O O . VAL A 1 107 ? 2.800 -3.565 -8.725 1.00 92.25 107 VAL A O 1
ATOM 763 N N . ARG A 1 108 ? 3.603 -3.896 -10.798 1.00 90.12 108 ARG A N 1
ATOM 764 C CA . ARG A 1 108 ? 4.860 -4.530 -10.382 1.00 90.12 108 ARG A CA 1
ATOM 765 C C . ARG A 1 108 ? 5.753 -3.639 -9.507 1.00 90.12 108 ARG A C 1
ATOM 767 O O . ARG A 1 108 ? 6.554 -4.176 -8.750 1.00 90.12 108 ARG A O 1
ATOM 774 N N . ASP A 1 109 ? 5.632 -2.311 -9.591 1.00 93.06 109 ASP A N 1
ATOM 775 C CA . ASP A 1 109 ? 6.398 -1.385 -8.743 1.00 93.06 109 ASP A CA 1
ATOM 776 C C . ASP A 1 109 ? 5.906 -1.426 -7.298 1.00 93.06 109 ASP A C 1
ATOM 778 O O . ASP A 1 109 ? 6.692 -1.605 -6.369 1.00 93.06 109 ASP A O 1
ATOM 782 N N . VAL A 1 110 ? 4.589 -1.315 -7.122 1.00 94.81 110 VAL A N 1
ATOM 783 C CA . VAL A 1 110 ? 3.942 -1.367 -5.808 1.00 94.81 110 VAL A CA 1
ATOM 784 C C . VAL A 1 110 ? 4.143 -2.744 -5.185 1.00 94.81 110 VAL A C 1
ATOM 786 O O . VAL A 1 110 ? 4.585 -2.855 -4.045 1.00 94.81 110 VAL A O 1
ATOM 789 N N . GLN A 1 111 ? 3.898 -3.802 -5.959 1.00 91.94 111 GLN A N 1
ATOM 790 C CA . GLN A 1 111 ? 4.042 -5.172 -5.483 1.00 91.94 111 GLN A CA 1
ATOM 791 C C . GLN A 1 111 ? 5.458 -5.481 -4.990 1.00 91.94 111 GLN A C 1
ATOM 793 O O . GLN A 1 111 ? 5.619 -6.029 -3.902 1.00 91.94 111 GLN A O 1
ATOM 798 N N . LEU A 1 112 ? 6.490 -5.102 -5.752 1.00 90.88 112 LEU A N 1
ATOM 799 C CA . LEU A 1 112 ? 7.873 -5.348 -5.349 1.00 90.88 112 LEU A CA 1
ATOM 800 C C . LEU A 1 112 ? 8.210 -4.657 -4.019 1.00 90.88 112 LEU A C 1
ATOM 802 O O . LEU A 1 112 ? 8.925 -5.238 -3.201 1.00 90.88 112 LEU A O 1
ATOM 806 N N . HIS A 1 113 ? 7.703 -3.441 -3.795 1.00 94.31 113 HIS A N 1
ATOM 807 C CA . HIS A 1 113 ? 7.910 -2.727 -2.537 1.00 94.31 113 HIS A CA 1
ATOM 808 C C . HIS A 1 113 ? 7.208 -3.421 -1.361 1.00 94.31 113 HIS A C 1
ATOM 810 O O . HIS A 1 113 ? 7.830 -3.640 -0.321 1.00 94.31 113 HIS A O 1
ATOM 816 N N . LEU A 1 114 ? 5.953 -3.840 -1.535 1.00 94.56 114 LEU A N 1
ATOM 817 C CA . LEU A 1 114 ? 5.198 -4.549 -0.497 1.00 94.56 114 LEU A CA 1
ATOM 818 C C . LEU A 1 114 ? 5.849 -5.889 -0.114 1.00 94.56 114 LEU A C 1
ATOM 820 O O . LEU A 1 114 ? 6.011 -6.184 1.069 1.00 94.56 114 LEU A O 1
ATOM 824 N N . GLU A 1 115 ? 6.320 -6.666 -1.089 1.00 90.94 115 GLU A N 1
ATOM 825 C CA . GLU A 1 115 ? 6.956 -7.961 -0.819 1.00 90.94 115 GLU A CA 1
ATOM 826 C C . GLU A 1 115 ? 8.313 -7.824 -0.113 1.00 90.94 115 GLU A C 1
ATOM 828 O O . GLU A 1 115 ? 8.665 -8.655 0.728 1.00 90.94 115 GLU A O 1
ATOM 833 N N . ARG A 1 116 ? 9.109 -6.805 -0.470 1.00 90.69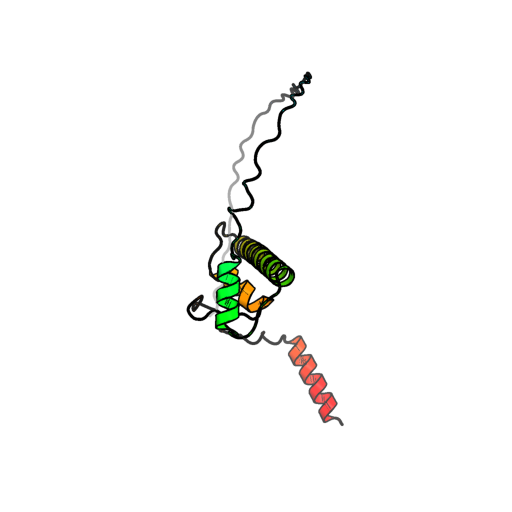 116 ARG A N 1
ATOM 834 C CA . ARG A 1 116 ? 10.493 -6.660 0.017 1.00 90.69 116 ARG A CA 1
ATOM 835 C C . ARG A 1 116 ? 10.620 -5.858 1.296 1.00 90.69 116 ARG A C 1
ATOM 837 O O . ARG A 1 116 ? 11.494 -6.183 2.096 1.00 90.69 116 ARG A O 1
ATOM 844 N N . ASN A 1 117 ? 9.797 -4.832 1.470 1.00 93.19 117 ASN A N 1
ATOM 845 C CA . ASN A 1 117 ? 9.891 -3.923 2.608 1.00 93.19 117 ASN A CA 1
ATOM 846 C C . ASN A 1 117 ? 8.856 -4.240 3.687 1.00 93.19 117 ASN A C 1
ATOM 848 O O . ASN A 1 117 ? 9.164 -4.085 4.863 1.00 93.19 117 ASN A O 1
ATOM 852 N N . TRP A 1 118 ? 7.669 -4.707 3.294 1.00 94.38 118 TRP A N 1
ATOM 853 C CA . TRP A 1 118 ? 6.561 -4.976 4.216 1.00 94.38 118 TRP A CA 1
ATOM 854 C C . TRP A 1 118 ? 6.314 -6.467 4.446 1.00 94.38 118 TRP A C 1
ATOM 856 O O . TRP A 1 118 ? 5.492 -6.832 5.280 1.00 94.38 118 TRP A O 1
ATOM 866 N N . ASN A 1 119 ? 7.012 -7.339 3.706 1.00 92.06 119 ASN A N 1
ATOM 867 C CA . ASN A 1 119 ? 6.778 -8.785 3.702 1.00 92.06 119 ASN A CA 1
ATOM 868 C C . ASN A 1 119 ? 5.308 -9.159 3.426 1.00 92.06 119 ASN A C 1
ATOM 870 O O . ASN A 1 119 ? 4.850 -10.234 3.811 1.00 92.06 119 ASN A O 1
ATOM 874 N N . MET A 1 120 ? 4.582 -8.289 2.723 1.00 92.75 120 MET A N 1
ATOM 875 C CA . MET A 1 120 ? 3.199 -8.507 2.321 1.00 92.75 120 MET A CA 1
ATOM 876 C C . MET A 1 120 ? 3.171 -9.142 0.937 1.00 92.75 120 MET A C 1
ATOM 878 O O . MET A 1 120 ? 3.775 -8.630 -0.004 1.00 92.75 120 MET A O 1
ATOM 882 N N . TRP A 1 121 ? 2.439 -10.244 0.802 1.00 89.19 121 TRP A N 1
ATOM 883 C CA . TRP A 1 121 ? 2.212 -10.897 -0.482 1.00 89.19 121 TRP A CA 1
ATOM 884 C C . TRP A 1 121 ? 0.725 -10.858 -0.818 1.00 89.19 121 TRP A C 1
ATOM 886 O O . TRP A 1 121 ? -0.095 -11.329 -0.030 1.00 89.19 121 TRP A O 1
ATOM 896 N N . ILE A 1 122 ? 0.384 -10.291 -1.979 1.00 86.75 122 ILE A N 1
ATOM 897 C CA . ILE A 1 122 ? -1.003 -10.149 -2.430 1.00 86.75 122 ILE A CA 1
ATOM 898 C C . ILE A 1 122 ? -1.294 -11.230 -3.483 1.00 86.75 122 ILE A C 1
ATOM 900 O O . ILE A 1 122 ? -0.761 -11.158 -4.595 1.00 86.75 122 ILE A O 1
ATOM 904 N N . PRO A 1 123 ? -2.146 -12.226 -3.174 1.00 85.00 123 PRO A N 1
ATOM 905 C CA . PRO A 1 123 ? -2.545 -13.237 -4.144 1.00 85.00 123 PRO A CA 1
ATOM 906 C C . PRO A 1 123 ? -3.258 -12.613 -5.351 1.00 85.00 123 PRO A C 1
ATOM 908 O O . PRO A 1 123 ? -4.039 -11.676 -5.209 1.00 85.00 123 PRO A O 1
ATOM 911 N N . GLY A 1 124 ? -3.034 -13.167 -6.544 1.00 81.12 124 GLY A N 1
ATOM 912 C CA . GLY A 1 124 ? -3.722 -12.740 -7.771 1.00 81.12 124 GLY A CA 1
ATOM 913 C C . GLY A 1 124 ? -3.113 -11.523 -8.479 1.00 81.12 124 GLY A C 1
ATOM 914 O O . GLY A 1 124 ? -3.531 -11.214 -9.592 1.00 81.12 124 GLY A O 1
ATOM 915 N N . PHE A 1 125 ? -2.092 -10.885 -7.898 1.00 73.88 125 PHE A N 1
ATOM 916 C CA . PHE A 1 125 ? -1.319 -9.810 -8.526 1.00 73.88 125 PHE A CA 1
ATOM 917 C C . PHE A 1 125 ? 0.124 -10.273 -8.811 1.00 73.88 125 PHE A C 1
ATOM 919 O O . PHE A 1 125 ? 0.743 -10.961 -8.001 1.00 73.88 125 PHE A O 1
ATOM 926 N N . GLY A 1 126 ? 0.651 -9.942 -9.998 1.00 61.78 126 GLY A N 1
ATOM 927 C CA . GLY A 1 126 ? 2.041 -10.222 -10.404 1.00 61.78 126 GLY A CA 1
ATOM 928 C C . GLY A 1 126 ? 2.437 -11.693 -10.471 1.00 61.78 126 GLY A C 1
ATOM 929 O O . GLY A 1 126 ? 3.499 -12.080 -9.993 1.00 61.78 126 GLY A O 1
ATOM 930 N N . THR A 1 127 ? 1.614 -12.517 -11.116 1.00 55.94 127 THR A N 1
ATOM 931 C CA . THR A 1 127 ? 1.955 -13.910 -11.443 1.00 55.94 127 THR A CA 1
ATOM 932 C C . THR A 1 127 ? 3.023 -14.052 -12.537 1.00 55.94 127 THR A C 1
ATOM 934 O O . THR A 1 127 ? 3.372 -15.179 -12.882 1.00 55.94 127 THR A O 1
ATOM 937 N N . ASP A 1 128 ? 3.578 -12.948 -13.048 1.00 54.91 128 ASP A N 1
ATOM 938 C CA . ASP A 1 128 ? 4.642 -12.955 -14.051 1.00 54.91 128 ASP A CA 1
ATOM 939 C C . ASP A 1 128 ? 5.998 -12.603 -13.397 1.00 54.91 128 ASP A C 1
ATOM 941 O O . ASP A 1 128 ? 6.236 -11.483 -12.952 1.00 54.91 128 ASP A O 1
ATOM 945 N N . GLU A 1 129 ? 6.888 -13.598 -13.326 1.00 51.50 129 GLU A N 1
ATOM 946 C CA . GLU A 1 129 ? 8.349 -13.453 -13.163 1.00 51.50 129 GLU A CA 1
ATOM 947 C C . GLU A 1 129 ? 9.002 -13.128 -11.795 1.00 51.50 129 GLU A C 1
ATOM 949 O O . GLU A 1 129 ? 10.112 -12.593 -11.762 1.00 51.50 129 GLU A O 1
ATOM 954 N N . LEU A 1 130 ? 8.476 -13.574 -10.647 1.00 55.31 130 LEU A N 1
ATOM 955 C CA . LEU A 1 130 ? 9.305 -13.682 -9.421 1.00 55.31 130 LEU A CA 1
ATOM 956 C C . LEU A 1 130 ? 9.430 -15.098 -8.849 1.00 55.31 130 LEU A C 1
ATOM 958 O O . LEU A 1 130 ? 9.340 -15.344 -7.649 1.00 55.31 130 LEU A O 1
ATOM 962 N N . ARG A 1 131 ? 9.795 -16.050 -9.713 1.00 58.25 131 ARG A N 1
ATOM 963 C CA . ARG A 1 131 ? 10.590 -17.210 -9.281 1.00 58.25 131 ARG A CA 1
ATOM 964 C C . ARG A 1 131 ? 11.386 -17.779 -10.454 1.00 58.25 131 ARG A C 1
ATOM 966 O O . ARG A 1 131 ? 10.929 -18.655 -11.177 1.00 58.25 131 ARG A O 1
ATOM 973 N N . PRO A 1 132 ? 12.641 -17.345 -10.582 1.00 52.56 132 PRO A N 1
ATOM 974 C CA . PRO A 1 132 ? 13.669 -18.225 -10.058 1.00 52.56 132 PRO A CA 1
ATOM 975 C C . PRO A 1 132 ? 14.507 -17.464 -9.041 1.00 52.56 132 PRO A C 1
ATOM 977 O O . PRO A 1 132 ? 15.275 -16.569 -9.391 1.00 52.56 132 PRO A O 1
ATOM 980 N N . TYR A 1 133 ? 14.460 -17.898 -7.782 1.00 53.69 133 TYR A N 1
ATOM 981 C CA . TYR A 1 133 ? 15.630 -17.775 -6.922 1.00 53.69 133 TYR A CA 1
ATOM 982 C C . TYR A 1 133 ? 16.739 -18.617 -7.572 1.00 53.69 133 TYR A C 1
ATOM 984 O O . TYR A 1 133 ? 16.991 -19.762 -7.199 1.00 53.69 133 TYR A O 1
ATOM 992 N N . LYS A 1 134 ? 17.377 -18.082 -8.620 1.00 55.44 134 LYS A N 1
ATOM 993 C CA . LYS A 1 134 ? 18.696 -18.535 -9.026 1.00 55.44 134 LYS A CA 1
ATOM 994 C C . LYS A 1 134 ? 19.546 -18.232 -7.809 1.00 55.44 134 LYS A C 1
ATOM 996 O O . LYS A 1 134 ? 19.825 -17.067 -7.536 1.00 55.44 134 LYS A O 1
ATOM 1001 N N . ARG A 1 135 ? 19.902 -19.272 -7.044 1.00 61.03 135 ARG A N 1
ATOM 1002 C CA . ARG A 1 135 ? 20.973 -19.164 -6.050 1.00 61.03 135 ARG A CA 1
ATOM 1003 C C . ARG A 1 135 ? 22.079 -18.360 -6.712 1.00 61.03 135 ARG A C 1
ATOM 1005 O O . ARG A 1 135 ? 22.512 -18.746 -7.802 1.00 61.03 135 ARG A O 1
ATOM 1012 N N . ALA A 1 136 ? 22.452 -17.237 -6.096 1.00 66.31 136 ALA A N 1
ATOM 1013 C CA . ALA A 1 136 ? 23.531 -16.408 -6.601 1.00 66.31 136 ALA A CA 1
ATOM 1014 C C . ALA A 1 136 ? 24.686 -17.343 -6.958 1.00 66.31 136 ALA A C 1
ATOM 1016 O O . ALA A 1 136 ? 25.066 -18.195 -6.146 1.00 66.31 136 ALA A O 1
ATOM 1017 N N . THR A 1 137 ? 25.160 -17.276 -8.203 1.00 67.94 137 THR A N 1
ATOM 1018 C CA . THR A 1 137 ? 26.250 -18.137 -8.648 1.00 67.94 137 THR A CA 1
ATOM 1019 C C . THR A 1 137 ? 27.416 -17.888 -7.712 1.00 67.94 137 THR A C 1
ATOM 1021 O O . THR A 1 137 ? 27.948 -16.780 -7.657 1.00 67.94 137 THR A O 1
ATOM 1024 N N . VAL A 1 138 ? 27.758 -18.901 -6.921 1.00 76.94 138 VAL A N 1
ATOM 1025 C CA . VAL A 1 138 ? 28.840 -18.806 -5.952 1.00 76.94 138 VAL A CA 1
ATOM 1026 C C . VAL A 1 138 ? 30.107 -18.447 -6.716 1.00 76.94 138 VAL A C 1
ATOM 1028 O O . VAL A 1 138 ? 30.508 -19.187 -7.617 1.00 76.94 138 VAL A O 1
ATOM 1031 N N . THR A 1 139 ? 30.717 -17.313 -6.372 1.00 89.31 139 THR A N 1
ATOM 1032 C CA . THR A 1 139 ? 31.939 -16.854 -7.035 1.00 89.31 139 THR A CA 1
ATOM 1033 C C . THR A 1 139 ? 33.048 -17.890 -6.858 1.00 89.31 139 THR A C 1
ATOM 1035 O O . THR A 1 139 ? 33.123 -18.562 -5.826 1.00 89.31 139 THR A O 1
ATOM 1038 N N . GLU A 1 140 ? 33.935 -18.025 -7.847 1.00 88.00 140 GLU A N 1
ATOM 1039 C CA . GLU A 1 140 ? 35.086 -18.940 -7.760 1.00 88.00 140 GLU A CA 1
ATOM 1040 C C . GLU A 1 140 ? 35.922 -18.672 -6.496 1.00 88.00 140 GLU A C 1
ATOM 1042 O O . GLU A 1 140 ? 36.303 -19.605 -5.790 1.00 88.00 140 GLU A O 1
ATOM 1047 N N . ALA A 1 141 ? 36.084 -17.398 -6.121 1.00 88.50 141 ALA A N 1
ATOM 1048 C CA . ALA A 1 141 ? 36.722 -16.995 -4.870 1.00 88.50 141 ALA A CA 1
ATOM 1049 C C . ALA A 1 141 ? 36.014 -17.565 -3.622 1.00 88.50 141 ALA A C 1
ATOM 1051 O O . ALA A 1 141 ? 36.665 -18.074 -2.706 1.00 88.50 141 ALA A O 1
ATOM 1052 N N . HIS A 1 142 ? 34.677 -17.542 -3.579 1.00 88.62 142 HIS A N 1
ATOM 1053 C CA . HIS A 1 142 ? 33.920 -18.131 -2.472 1.00 88.62 142 HIS A CA 1
ATOM 1054 C C . HIS A 1 142 ? 34.057 -19.660 -2.443 1.00 88.62 142 HIS A C 1
ATOM 1056 O O . HIS A 1 142 ? 34.234 -20.235 -1.368 1.00 88.62 142 HIS A O 1
ATOM 1062 N N . LYS A 1 143 ? 34.066 -20.333 -3.604 1.00 91.75 143 LYS A N 1
ATOM 1063 C CA . LYS A 1 143 ? 34.311 -21.787 -3.682 1.00 91.75 143 LYS A CA 1
ATOM 1064 C C . LYS A 1 143 ? 35.688 -22.159 -3.128 1.00 91.75 143 LYS A C 1
ATOM 1066 O O . LYS A 1 143 ? 35.790 -23.094 -2.333 1.00 91.75 143 LYS A O 1
ATOM 1071 N N . GLN A 1 144 ? 36.727 -21.413 -3.507 1.00 92.69 144 GLN A N 1
ATOM 1072 C CA . GLN A 1 144 ? 38.095 -21.614 -3.019 1.00 92.69 144 GLN A CA 1
ATOM 1073 C C . GLN A 1 144 ? 38.187 -21.416 -1.502 1.00 92.69 144 GLN A C 1
ATOM 1075 O O . GLN A 1 144 ? 38.735 -22.271 -0.803 1.00 92.69 144 GLN A O 1
ATOM 1080 N N . ARG A 1 145 ? 37.575 -20.349 -0.968 1.00 91.94 145 ARG A N 1
ATOM 1081 C CA . ARG A 1 145 ? 37.492 -20.115 0.481 1.00 91.94 145 ARG A CA 1
ATOM 1082 C C . ARG A 1 145 ? 36.822 -21.285 1.205 1.00 91.94 145 ARG A C 1
ATOM 1084 O O . ARG A 1 145 ? 37.368 -21.778 2.190 1.00 91.94 145 ARG A O 1
ATOM 1091 N N . LEU A 1 146 ? 35.676 -21.766 0.713 1.00 92.19 146 LEU A N 1
ATOM 1092 C CA . LEU A 1 146 ? 34.989 -22.922 1.303 1.00 92.19 146 LEU A CA 1
ATOM 1093 C C . LEU A 1 146 ? 35.850 -24.187 1.262 1.00 92.19 146 LEU A C 1
ATOM 1095 O O . LEU A 1 146 ? 35.832 -24.967 2.212 1.00 92.19 146 LEU A O 1
ATOM 1099 N N . ALA A 1 147 ? 36.615 -24.399 0.190 1.00 90.44 147 ALA A N 1
ATOM 1100 C CA . ALA A 1 147 ? 37.517 -25.540 0.083 1.00 90.44 147 ALA A CA 1
ATOM 1101 C C . ALA A 1 147 ? 38.643 -25.488 1.130 1.00 90.44 147 ALA A C 1
ATOM 1103 O O . ALA A 1 147 ? 38.947 -26.511 1.742 1.00 90.44 147 ALA A O 1
ATOM 1104 N N . LEU A 1 148 ? 39.226 -24.310 1.376 1.00 91.75 148 LEU A N 1
ATOM 1105 C CA . LEU A 1 148 ? 40.243 -24.124 2.416 1.00 91.75 148 LEU A CA 1
ATOM 1106 C C . LEU A 1 148 ? 39.671 -24.345 3.822 1.00 91.75 148 LEU A C 1
ATOM 1108 O O . LEU A 1 148 ? 40.276 -25.066 4.611 1.00 91.75 148 LEU A O 1
ATOM 1112 N N . ILE A 1 149 ? 38.477 -23.813 4.106 1.00 91.31 149 ILE A N 1
ATOM 1113 C CA . ILE A 1 149 ? 37.788 -24.027 5.389 1.00 91.31 149 ILE A CA 1
ATOM 1114 C C . ILE A 1 149 ? 37.524 -25.523 5.619 1.00 91.31 149 ILE A C 1
ATOM 1116 O O . ILE A 1 149 ? 37.875 -26.053 6.669 1.00 91.31 149 ILE A O 1
ATOM 1120 N N . ARG A 1 150 ? 36.982 -26.241 4.623 1.00 90.38 150 ARG A N 1
ATOM 1121 C CA . ARG A 1 150 ? 36.744 -27.696 4.723 1.00 90.38 150 ARG A CA 1
ATOM 1122 C C . ARG A 1 150 ? 38.030 -28.483 4.971 1.00 90.38 150 ARG A C 1
ATOM 1124 O O . ARG A 1 150 ? 38.019 -29.434 5.747 1.00 90.38 150 ARG A O 1
ATOM 1131 N N . LYS A 1 151 ? 39.134 -28.099 4.321 1.00 89.44 151 LYS A N 1
ATOM 1132 C CA . LYS A 1 151 ? 40.448 -28.722 4.537 1.00 89.44 151 LYS A CA 1
ATOM 1133 C C . LYS A 1 151 ? 40.972 -28.479 5.952 1.00 89.44 151 LYS A C 1
ATOM 1135 O O . LYS A 1 151 ? 41.546 -29.394 6.527 1.00 89.44 151 LYS A O 1
ATOM 1140 N N . ALA A 1 152 ? 40.770 -27.284 6.505 1.00 84.75 152 ALA A N 1
ATOM 1141 C CA . ALA A 1 152 ? 41.195 -26.951 7.861 1.00 84.75 152 ALA A CA 1
ATOM 1142 C C . ALA A 1 152 ? 40.381 -27.703 8.926 1.00 84.75 152 ALA A C 1
ATOM 1144 O O . ALA A 1 152 ? 40.967 -28.227 9.864 1.00 84.75 152 ALA A O 1
ATOM 1145 N N . ILE A 1 153 ? 39.062 -27.825 8.741 1.00 84.69 153 ILE A N 1
ATOM 1146 C CA . ILE A 1 153 ? 38.180 -28.560 9.665 1.00 84.69 153 ILE A CA 1
ATOM 1147 C C . ILE A 1 153 ? 38.486 -30.059 9.653 1.00 84.69 153 ILE A C 1
ATOM 1149 O O . ILE A 1 153 ? 38.457 -30.679 10.697 1.00 84.69 153 ILE A O 1
ATOM 1153 N N . LYS A 1 154 ? 38.820 -30.644 8.495 1.00 74.75 154 LYS A N 1
ATOM 1154 C CA . LYS A 1 154 ? 39.164 -32.074 8.387 1.00 74.75 154 LYS A CA 1
ATOM 1155 C C . LYS A 1 154 ? 40.557 -32.418 8.949 1.00 74.75 154 LYS A C 1
ATOM 1157 O O . LYS A 1 154 ? 40.906 -33.591 9.034 1.00 74.75 154 LYS A O 1
ATOM 1162 N N . LYS A 1 155 ? 41.389 -31.410 9.236 1.00 63.88 155 LYS A N 1
ATOM 1163 C CA . LYS A 1 155 ? 42.751 -31.586 9.766 1.00 63.88 155 LYS A CA 1
ATOM 1164 C C . LYS A 1 155 ? 42.775 -31.686 11.303 1.00 63.88 155 LYS A C 1
ATOM 1166 O O . LYS A 1 155 ? 43.813 -32.048 11.849 1.00 63.88 155 LYS A O 1
ATOM 1171 N N . TYR A 1 156 ? 41.659 -31.379 11.959 1.00 51.38 156 TYR A N 1
ATOM 1172 C CA . TYR A 1 156 ? 41.410 -31.584 13.386 1.00 51.38 156 TYR A CA 1
ATOM 1173 C C . TYR A 1 156 ? 40.311 -32.633 13.561 1.00 51.38 156 TYR A C 1
ATOM 1175 O O . TYR A 1 156 ? 40.328 -33.298 14.616 1.00 51.38 156 TYR A O 1
#

Radius of gyration: 33.3 Å; Cα contacts (8 Å, |Δi|>4): 51; chains: 1; bounding box: 62×80×70 Å